Protein AF-A0A6C1KF55-F1 (afdb_monomer_lite)

Organism: Xanthobacter autotrophicus (NCBI:txid280)

Secondary structure (DSSP, 8-state):
-----------HHHHHHHHHHHHHHHHHHHHHHHHHHHTT--HHHHHHHHHHHHHHHHHHHH-HHHHHHHHHHHHHHHHTTTTS-TT---

Radius of gyration: 19.63 Å; chains: 1; bounding box: 61×54×32 Å

Foldseek 3Di:
DDDDDDPPCPDCVVVVVVVVVVVVVVVVVVVVLVVCVVVVDDNVVVVVVVVVVVLVVCCVVPNDVVSVVVVVVVVVCVVVCVVPPPPDPD

Sequence (90 aa):
MSTLPTPAIALPEIADMAADDRHAALTYLNDAWVEAVREGLDEDCLVQAALFTALRSLVATYGETASAEYMARVAERVAAGDYTIAGLTH

pLDDT: mean 82.58, std 17.05, range [42.0, 97.19]

Structure (mmCIF, N/CA/C/O backbone):
data_AF-A0A6C1KF55-F1
#
_entry.id   AF-A0A6C1KF55-F1
#
loop_
_atom_site.group_PDB
_atom_site.id
_atom_site.type_symbol
_atom_site.label_atom_id
_atom_site.label_alt_id
_atom_site.label_comp_id
_atom_site.label_asym_id
_atom_site.label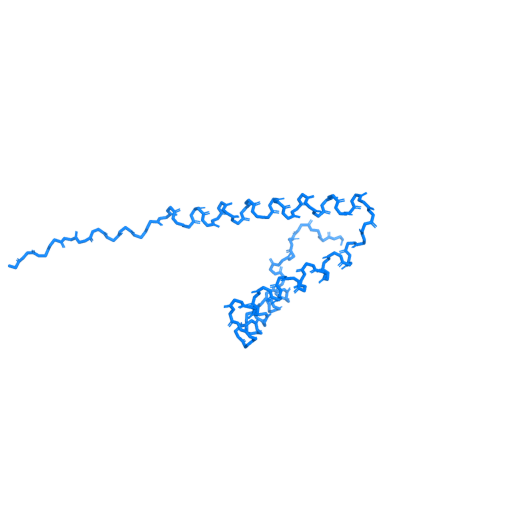_entity_id
_atom_site.label_seq_id
_atom_site.pdbx_PDB_ins_code
_atom_site.Cartn_x
_atom_site.Cartn_y
_atom_site.Cartn_z
_atom_site.occupancy
_atom_site.B_iso_or_equiv
_atom_site.auth_seq_id
_atom_site.auth_comp_id
_atom_site.auth_asym_id
_atom_site.auth_atom_id
_atom_site.pdbx_PDB_model_num
ATOM 1 N N . MET A 1 1 ? -42.609 32.709 1.973 1.00 50.19 1 MET A N 1
ATOM 2 C CA . MET A 1 1 ? -42.438 31.246 1.875 1.00 50.19 1 MET A CA 1
ATOM 3 C C . MET A 1 1 ? -42.144 30.893 0.423 1.00 50.19 1 MET A C 1
ATOM 5 O O . MET A 1 1 ? -43.065 30.633 -0.332 1.00 50.19 1 MET A O 1
ATOM 9 N N . SER A 1 2 ? -40.878 30.985 0.012 1.00 42.00 2 SER A N 1
ATOM 10 C CA . SER A 1 2 ? -40.412 30.417 -1.256 1.00 42.00 2 SER A CA 1
ATOM 11 C C . SER A 1 2 ? -38.938 30.080 -1.079 1.00 42.00 2 SER A C 1
ATOM 13 O O . SER A 1 2 ? -38.080 30.959 -1.041 1.00 42.00 2 SER A O 1
ATOM 15 N N . THR A 1 3 ? -38.682 28.811 -0.797 1.00 56.00 3 THR A N 1
ATOM 16 C CA . THR A 1 3 ? -37.352 28.218 -0.715 1.00 56.00 3 THR A CA 1
ATOM 17 C C . THR A 1 3 ? -36.766 28.173 -2.119 1.00 56.00 3 THR A C 1
ATOM 19 O O . THR A 1 3 ? -37.353 27.556 -3.008 1.00 56.00 3 THR A O 1
ATOM 22 N N . LEU A 1 4 ? -35.623 28.824 -2.326 1.00 56.47 4 LEU A N 1
ATOM 23 C CA . LEU A 1 4 ? -34.803 28.566 -3.506 1.00 56.47 4 LEU A CA 1
ATOM 24 C C . LEU A 1 4 ? -34.363 27.090 -3.477 1.00 56.47 4 LEU A C 1
ATOM 26 O O . LEU A 1 4 ? -33.967 26.613 -2.410 1.00 56.47 4 LEU A O 1
ATOM 30 N N . PRO A 1 5 ? -34.425 26.354 -4.598 1.00 59.16 5 PRO A N 1
ATOM 31 C CA . PRO A 1 5 ? -33.823 25.036 -4.671 1.00 59.16 5 PRO A CA 1
ATOM 32 C C . PRO A 1 5 ? -32.303 25.208 -4.704 1.00 59.16 5 PRO A C 1
ATOM 34 O O . PRO A 1 5 ? -31.749 25.739 -5.664 1.00 59.16 5 PRO A O 1
ATOM 37 N N . THR A 1 6 ? -31.619 24.767 -3.652 1.00 55.22 6 THR A N 1
ATOM 38 C CA . THR A 1 6 ? -30.180 24.507 -3.723 1.00 55.22 6 THR A CA 1
ATOM 39 C C . THR A 1 6 ? -29.967 23.434 -4.791 1.00 55.22 6 THR A C 1
ATOM 41 O O . THR A 1 6 ? -30.525 22.343 -4.640 1.00 55.22 6 THR A O 1
ATOM 44 N N . PRO A 1 7 ? -29.198 23.675 -5.866 1.00 51.53 7 PRO A N 1
ATOM 45 C CA . PRO A 1 7 ? -28.799 22.579 -6.726 1.00 51.53 7 PRO A CA 1
ATOM 46 C C . PRO A 1 7 ? -27.852 21.697 -5.910 1.00 51.53 7 PRO A C 1
ATOM 48 O O . PRO A 1 7 ? -26.778 22.125 -5.488 1.00 51.53 7 PRO A O 1
ATOM 51 N N . ALA A 1 8 ? -28.286 20.467 -5.644 1.00 57.94 8 ALA A N 1
ATOM 52 C CA . ALA A 1 8 ? -27.439 19.403 -5.136 1.00 57.94 8 ALA A CA 1
ATOM 53 C C . ALA A 1 8 ? -26.440 19.028 -6.236 1.00 57.94 8 ALA A C 1
ATOM 55 O O . ALA A 1 8 ? -26.635 18.064 -6.972 1.00 57.94 8 ALA A O 1
ATOM 56 N N . ILE A 1 9 ? -25.389 19.831 -6.389 1.00 52.22 9 ILE A N 1
ATOM 57 C CA . ILE A 1 9 ? -24.262 19.486 -7.242 1.00 52.22 9 ILE A CA 1
ATOM 58 C C . ILE A 1 9 ? -23.335 18.580 -6.422 1.00 52.22 9 ILE A C 1
ATOM 60 O O . ILE A 1 9 ? -22.311 19.006 -5.898 1.00 52.22 9 ILE A O 1
ATOM 64 N N . ALA A 1 10 ? -23.731 17.321 -6.246 1.00 58.31 10 ALA A N 1
ATOM 65 C CA . ALA A 1 10 ? -22.784 16.273 -5.888 1.00 58.31 10 ALA A CA 1
ATOM 66 C C . ALA A 1 10 ? -22.037 15.906 -7.181 1.00 58.31 10 ALA A C 1
ATOM 68 O O . ALA A 1 10 ? -22.525 15.111 -7.982 1.00 58.31 10 ALA A O 1
ATOM 69 N N . LEU A 1 11 ? -20.932 16.610 -7.446 1.00 48.88 11 LEU A N 1
ATOM 70 C CA . LEU A 1 11 ? -20.222 16.585 -8.725 1.00 48.88 11 LEU A CA 1
ATOM 71 C C . LEU A 1 11 ? -19.534 15.229 -8.981 1.00 48.88 11 LEU A C 1
ATOM 73 O O . LEU A 1 11 ? -18.662 14.851 -8.196 1.00 48.88 11 LEU A O 1
ATOM 77 N N . PRO A 1 12 ? -19.816 14.546 -10.110 1.00 57.00 12 PRO A N 1
ATOM 78 C CA . PRO A 1 12 ? -19.006 13.420 -10.595 1.00 57.00 12 PRO A CA 1
ATOM 79 C C . PRO A 1 12 ? -17.525 13.791 -10.832 1.00 57.00 12 PRO A C 1
ATOM 81 O O . PRO A 1 12 ? -16.670 12.915 -10.831 1.00 57.00 12 PRO A O 1
ATOM 84 N N . GLU A 1 13 ? -17.214 15.084 -10.939 1.00 55.09 13 GLU A N 1
ATOM 85 C CA . GLU A 1 13 ? -15.874 15.662 -11.121 1.00 55.09 13 GLU A CA 1
ATOM 86 C C . GLU A 1 13 ? -14.887 15.325 -9.982 1.00 55.09 13 GLU A C 1
ATOM 88 O O . GLU A 1 13 ? -13.701 15.138 -10.228 1.00 55.09 13 GLU A O 1
ATOM 93 N N . ILE A 1 14 ? -15.362 15.165 -8.737 1.00 56.72 14 ILE A N 1
ATOM 94 C CA . ILE A 1 14 ? -14.495 14.781 -7.602 1.00 56.72 14 ILE A CA 1
ATOM 95 C C . ILE A 1 14 ? -14.096 13.300 -7.692 1.00 56.72 14 ILE A C 1
ATOM 97 O O . ILE A 1 14 ? -12.975 12.933 -7.347 1.00 56.72 14 ILE A O 1
ATOM 101 N N . ALA A 1 15 ? -15.017 12.442 -8.140 1.00 62.28 15 ALA A N 1
ATOM 102 C CA . ALA A 1 15 ? -14.756 11.013 -8.289 1.00 62.28 15 ALA A CA 1
ATOM 103 C C . ALA A 1 15 ? -13.821 10.730 -9.473 1.00 62.28 15 ALA A C 1
ATOM 105 O O . ALA A 1 15 ? -12.978 9.843 -9.364 1.00 62.28 15 ALA A O 1
ATOM 106 N N . ASP A 1 16 ? -13.955 11.503 -10.554 1.00 66.56 16 ASP A N 1
ATOM 107 C CA . ASP A 1 16 ? -13.092 11.430 -11.736 1.00 66.56 16 ASP A CA 1
ATOM 108 C C . ASP A 1 16 ? -11.659 11.865 -11.396 1.00 66.56 16 ASP A C 1
ATOM 110 O O . ASP A 1 16 ? -10.717 11.106 -11.593 1.00 66.56 16 ASP A O 1
ATOM 114 N N . MET A 1 17 ? -11.496 13.001 -10.709 1.00 60.25 17 MET A N 1
ATOM 115 C CA . MET A 1 17 ? -10.179 13.477 -10.268 1.00 60.25 17 MET A CA 1
ATOM 116 C C . MET A 1 17 ? -9.505 12.515 -9.274 1.00 60.25 17 MET A C 1
ATOM 118 O O . MET A 1 17 ? -8.315 12.244 -9.381 1.00 60.25 17 MET A O 1
ATOM 122 N N . ALA A 1 18 ? -10.262 11.924 -8.341 1.00 68.50 18 ALA A N 1
ATOM 123 C CA . ALA A 1 18 ? -9.725 10.910 -7.431 1.00 68.50 18 ALA A CA 1
ATOM 124 C C . ALA A 1 18 ? -9.361 9.592 -8.144 1.00 68.50 18 ALA A C 1
ATOM 126 O O . ALA A 1 18 ? -8.475 8.861 -7.687 1.00 68.50 18 ALA A O 1
ATOM 127 N N . ALA A 1 19 ? -10.054 9.257 -9.237 1.00 72.56 19 ALA A N 1
ATOM 128 C CA . ALA A 1 19 ? -9.689 8.133 -10.089 1.00 72.56 19 ALA A CA 1
ATOM 129 C C . ALA A 1 19 ? -8.408 8.449 -10.874 1.00 72.56 19 ALA A C 1
ATOM 131 O O . ALA A 1 19 ? -7.503 7.616 -10.884 1.00 72.56 19 ALA A O 1
ATOM 132 N N . ASP A 1 20 ? -8.291 9.646 -11.444 1.00 79.00 20 ASP A N 1
ATOM 133 C CA . ASP A 1 20 ? -7.097 10.121 -12.151 1.00 79.00 20 ASP A CA 1
ATOM 134 C C . ASP A 1 20 ? -5.868 10.175 -11.239 1.00 79.00 20 ASP A C 1
ATOM 136 O O . ASP A 1 20 ? -4.822 9.623 -11.588 1.00 79.00 20 ASP A O 1
ATOM 140 N N . ASP A 1 21 ? -6.004 10.722 -10.029 1.00 83.50 21 ASP A N 1
ATOM 141 C CA . ASP A 1 21 ? -4.933 10.752 -9.027 1.00 83.50 21 ASP A CA 1
ATOM 142 C C . ASP A 1 21 ? -4.472 9.335 -8.662 1.00 83.50 21 ASP A C 1
ATOM 144 O O . ASP A 1 21 ? -3.274 9.058 -8.537 1.00 83.50 21 ASP A O 1
ATOM 148 N N . ARG A 1 22 ? -5.419 8.395 -8.531 1.00 82.38 22 ARG A N 1
ATOM 149 C CA . ARG A 1 22 ? -5.101 6.986 -8.276 1.00 82.38 22 ARG A CA 1
ATOM 150 C C . ARG A 1 22 ? -4.371 6.354 -9.459 1.00 82.38 22 ARG A C 1
ATOM 152 O O . ARG A 1 22 ? -3.395 5.640 -9.234 1.00 82.38 22 ARG A O 1
ATOM 159 N N . HIS A 1 23 ? -4.813 6.589 -10.693 1.00 85.19 23 HIS A N 1
ATOM 160 C CA . HIS A 1 23 ? -4.142 6.065 -11.886 1.00 85.19 23 HIS A CA 1
ATOM 161 C C . HIS A 1 23 ? -2.725 6.631 -12.033 1.00 85.19 23 HIS A C 1
ATOM 163 O O . HIS A 1 23 ? -1.791 5.877 -12.324 1.00 85.19 23 HIS A O 1
ATOM 169 N N . ALA A 1 24 ? -2.541 7.926 -11.776 1.00 90.62 24 ALA A N 1
ATOM 170 C CA . ALA A 1 24 ? -1.234 8.572 -11.799 1.00 90.62 24 ALA A CA 1
ATOM 171 C C . ALA A 1 24 ? -0.292 7.976 -10.740 1.00 90.62 24 ALA A C 1
ATOM 173 O O . ALA A 1 24 ? 0.842 7.614 -11.055 1.00 90.62 24 ALA A O 1
ATOM 174 N N . ALA A 1 25 ? -0.774 7.794 -9.505 1.00 88.81 25 ALA A N 1
ATOM 175 C CA . ALA A 1 25 ? 0.002 7.167 -8.438 1.00 88.81 25 ALA A CA 1
ATOM 176 C C . ALA A 1 25 ? 0.382 5.714 -8.770 1.00 88.81 25 ALA A C 1
ATOM 178 O O . ALA A 1 25 ? 1.525 5.317 -8.554 1.00 88.81 25 ALA A O 1
ATOM 179 N N . LEU A 1 26 ? -0.548 4.929 -9.327 1.00 88.62 26 LEU A N 1
ATOM 180 C CA . LEU A 1 26 ? -0.270 3.555 -9.759 1.00 88.62 26 LEU A CA 1
ATOM 181 C C . LEU A 1 26 ? 0.772 3.505 -10.877 1.00 88.62 26 LEU A C 1
ATOM 183 O O . LEU A 1 26 ? 1.657 2.658 -10.831 1.00 88.62 26 LEU A O 1
ATOM 187 N N . THR A 1 27 ? 0.699 4.424 -11.839 1.00 92.00 27 THR A N 1
ATOM 188 C CA . THR A 1 27 ? 1.689 4.524 -12.922 1.00 92.00 27 THR A CA 1
ATOM 189 C C . THR A 1 27 ? 3.074 4.821 -12.354 1.00 92.00 27 THR A C 1
ATOM 191 O O . THR A 1 27 ? 4.022 4.097 -12.638 1.00 92.00 27 THR A O 1
ATOM 194 N N . TYR A 1 28 ? 3.176 5.810 -11.460 1.00 94.06 28 TYR A N 1
ATOM 195 C CA . TYR A 1 28 ? 4.438 6.153 -10.803 1.00 94.06 28 TYR A CA 1
ATOM 196 C C . TYR A 1 28 ? 5.029 4.976 -10.011 1.00 94.06 28 TYR A C 1
ATOM 198 O O . TYR A 1 28 ? 6.227 4.705 -10.086 1.00 94.06 28 TYR A O 1
ATOM 206 N N . LEU A 1 29 ? 4.189 4.259 -9.258 1.00 91.94 29 LEU A N 1
ATOM 207 C CA . LEU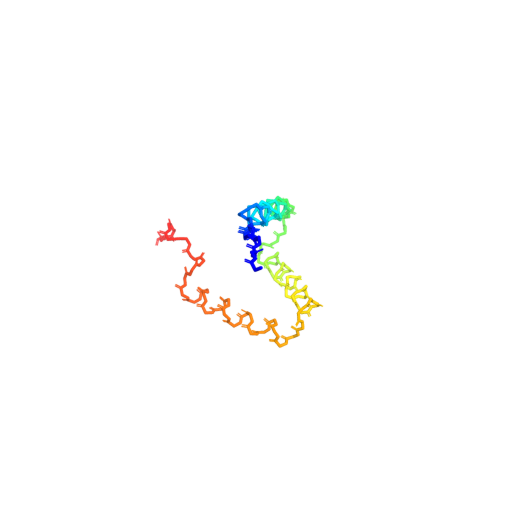 A 1 29 ? 4.619 3.080 -8.507 1.00 91.94 29 LEU A CA 1
ATOM 208 C C . LEU A 1 29 ? 5.057 1.941 -9.431 1.00 91.94 29 LEU A C 1
ATOM 210 O O . LEU A 1 29 ? 6.058 1.296 -9.137 1.00 91.94 29 LEU A O 1
ATOM 214 N N . ASN A 1 30 ? 4.349 1.710 -10.539 1.00 92.62 30 ASN A N 1
ATOM 215 C CA . ASN A 1 30 ? 4.712 0.698 -11.529 1.00 92.62 30 ASN A CA 1
ATOM 216 C C . ASN A 1 30 ? 6.063 1.002 -12.183 1.00 92.62 30 ASN A C 1
ATOM 218 O O . ASN A 1 30 ? 6.897 0.110 -12.297 1.00 92.62 30 ASN A O 1
ATOM 222 N N . ASP A 1 31 ? 6.304 2.253 -12.568 1.00 95.31 31 ASP A N 1
ATOM 223 C CA . ASP A 1 31 ? 7.575 2.646 -13.179 1.00 95.31 31 ASP A CA 1
ATOM 224 C C . ASP A 1 31 ? 8.736 2.437 -12.197 1.00 95.31 31 ASP A C 1
ATOM 22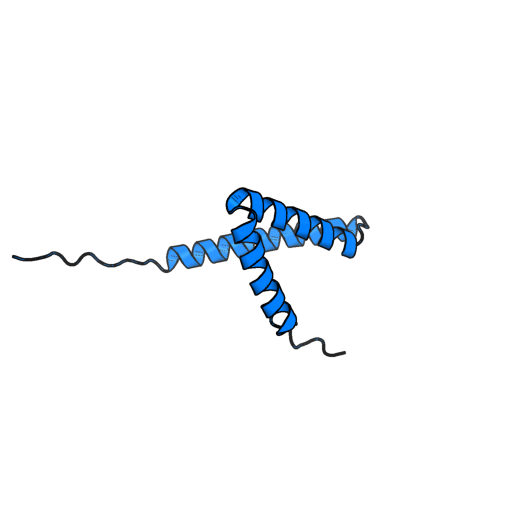6 O O . ASP A 1 31 ? 9.745 1.822 -12.543 1.00 95.31 31 ASP A O 1
ATOM 230 N N . ALA A 1 32 ? 8.562 2.847 -10.935 1.00 94.19 32 ALA A N 1
ATOM 231 C CA . ALA A 1 32 ? 9.539 2.579 -9.880 1.00 94.19 32 ALA A CA 1
ATOM 232 C C . ALA A 1 32 ? 9.757 1.071 -9.651 1.00 94.19 32 ALA A C 1
ATOM 234 O O . ALA A 1 32 ? 10.877 0.644 -9.371 1.00 94.19 32 ALA A O 1
ATOM 235 N N . TRP A 1 33 ? 8.703 0.262 -9.791 1.00 94.75 33 TRP A N 1
ATOM 236 C CA . TRP A 1 33 ? 8.770 -1.194 -9.665 1.00 94.75 33 TRP A CA 1
ATOM 237 C C . TRP A 1 33 ? 9.595 -1.832 -10.780 1.00 94.75 33 TRP A C 1
ATOM 239 O O . TRP A 1 33 ? 10.497 -2.626 -10.512 1.00 94.75 33 TRP A O 1
ATOM 249 N N . VAL A 1 34 ? 9.317 -1.459 -12.031 1.00 95.94 34 VAL A N 1
ATOM 250 C CA . VAL A 1 34 ? 10.040 -1.952 -13.210 1.00 95.94 34 VAL A CA 1
ATOM 251 C C . VAL A 1 34 ? 11.522 -1.606 -13.107 1.00 95.94 34 VAL A C 1
ATOM 253 O O . VAL A 1 34 ? 12.370 -2.464 -13.350 1.00 95.94 34 VAL A O 1
ATOM 256 N N . GLU A 1 35 ? 11.843 -0.379 -12.698 1.00 95.75 35 GLU A N 1
ATOM 257 C CA . GLU A 1 35 ? 13.227 0.052 -12.499 1.00 95.75 35 GLU A CA 1
ATOM 258 C C . GLU A 1 35 ? 13.922 -0.731 -11.379 1.00 95.75 35 GLU A C 1
ATOM 260 O O . GLU A 1 35 ? 15.031 -1.224 -11.580 1.00 95.75 35 GLU A O 1
ATOM 265 N N . ALA A 1 36 ? 13.257 -0.936 -10.239 1.00 94.25 36 ALA A N 1
ATOM 266 C CA . ALA A 1 36 ? 13.805 -1.719 -9.134 1.00 94.25 36 ALA A CA 1
ATOM 267 C C . ALA A 1 36 ? 14.143 -3.161 -9.557 1.00 94.25 36 ALA A C 1
ATOM 269 O O . ALA A 1 36 ? 15.251 -3.648 -9.314 1.00 94.25 36 ALA A O 1
ATOM 270 N N . VAL A 1 37 ? 13.223 -3.834 -10.253 1.00 95.12 37 VAL A N 1
ATOM 271 C CA . VAL A 1 37 ? 13.457 -5.192 -10.772 1.00 95.12 37 VAL A CA 1
ATOM 272 C C . VAL A 1 37 ? 14.580 -5.195 -11.817 1.00 95.12 37 VAL A C 1
ATOM 274 O O . VAL A 1 37 ? 15.426 -6.091 -11.819 1.00 95.12 37 VAL A O 1
ATOM 277 N N . ARG A 1 38 ? 14.658 -4.165 -12.671 1.00 95.88 38 ARG A N 1
ATOM 278 C CA . ARG A 1 38 ? 15.740 -3.996 -13.659 1.00 95.88 38 ARG A CA 1
ATOM 279 C C . ARG A 1 38 ? 17.115 -3.825 -13.002 1.00 95.88 38 ARG A C 1
ATOM 281 O O . ARG A 1 38 ? 18.114 -4.265 -13.572 1.00 95.88 38 ARG A O 1
ATOM 288 N N . GLU A 1 39 ? 17.176 -3.215 -11.822 1.00 95.31 39 GLU A N 1
ATOM 289 C CA . GLU A 1 39 ? 18.389 -3.096 -10.999 1.00 95.31 39 GLU A CA 1
ATOM 290 C C . GLU A 1 39 ? 18.765 -4.399 -10.267 1.00 95.31 39 GLU A C 1
ATOM 292 O O . GLU A 1 39 ? 19.843 -4.487 -9.677 1.00 95.31 39 GLU A O 1
ATOM 297 N N . GLY A 1 40 ? 17.925 -5.435 -10.356 1.00 94.50 40 GLY A N 1
ATOM 298 C CA . GLY A 1 40 ? 18.165 -6.749 -9.764 1.00 94.50 40 GLY A CA 1
ATOM 299 C C . GLY A 1 40 ? 17.636 -6.899 -8.339 1.00 94.50 40 GLY A C 1
ATOM 300 O O . GLY A 1 40 ? 18.057 -7.823 -7.640 1.00 94.50 40 GLY A O 1
ATOM 301 N N . LEU A 1 41 ? 16.740 -6.010 -7.892 1.00 95.12 41 LEU A N 1
ATOM 302 C CA . LEU A 1 41 ? 16.007 -6.216 -6.645 1.00 95.12 41 LEU A CA 1
ATOM 303 C C . LEU A 1 41 ? 15.063 -7.410 -6.789 1.00 95.12 41 LEU A C 1
ATOM 305 O O . LEU A 1 41 ? 14.352 -7.552 -7.781 1.00 95.12 41 LEU A O 1
ATOM 309 N N . ASP A 1 42 ? 15.065 -8.252 -5.762 1.00 94.81 42 ASP A N 1
ATOM 310 C CA . ASP A 1 42 ? 14.160 -9.385 -5.657 1.00 94.81 42 ASP A CA 1
ATOM 311 C C . ASP A 1 42 ? 12.711 -8.901 -5.495 1.00 94.81 42 ASP A C 1
ATOM 313 O O . ASP A 1 42 ? 12.414 -8.046 -4.653 1.00 94.81 42 ASP A O 1
ATOM 317 N N . GLU A 1 43 ? 11.813 -9.442 -6.316 1.00 91.38 43 GLU A N 1
ATOM 318 C CA . GLU A 1 43 ? 10.423 -8.992 -6.382 1.00 91.38 43 GLU A CA 1
ATOM 319 C C . GLU A 1 43 ? 9.677 -9.290 -5.075 1.00 91.38 43 GLU A C 1
ATOM 321 O O . GLU A 1 43 ? 8.946 -8.433 -4.575 1.00 91.38 43 GLU A O 1
ATOM 326 N N . ASP A 1 44 ? 9.944 -10.438 -4.447 1.00 93.75 44 ASP A N 1
ATOM 327 C CA . ASP A 1 44 ? 9.360 -10.791 -3.150 1.00 93.75 44 ASP A CA 1
ATOM 328 C C . ASP A 1 44 ? 9.782 -9.792 -2.061 1.00 93.75 44 ASP A C 1
ATOM 330 O O . ASP A 1 44 ? 8.952 -9.320 -1.273 1.00 93.75 44 ASP A O 1
ATOM 334 N N . CYS A 1 45 ? 11.060 -9.398 -2.044 1.00 93.69 45 CYS A N 1
ATOM 335 C CA . CYS A 1 45 ? 11.555 -8.345 -1.154 1.00 93.69 45 CYS A CA 1
ATOM 336 C C . CYS A 1 45 ? 10.844 -7.003 -1.393 1.00 93.69 45 CYS A C 1
ATOM 338 O O . CYS A 1 45 ? 10.501 -6.302 -0.432 1.00 93.69 45 CYS A O 1
ATOM 340 N N . LEU A 1 46 ? 10.599 -6.648 -2.656 1.00 94.19 46 LEU A N 1
ATOM 341 C CA . LEU A 1 46 ? 9.936 -5.402 -3.032 1.00 94.19 46 LEU A CA 1
ATOM 342 C C . LEU A 1 46 ? 8.466 -5.377 -2.582 1.00 94.19 46 LEU A C 1
ATOM 344 O O . LEU A 1 46 ? 8.017 -4.376 -2.016 1.00 94.19 46 LEU A O 1
ATOM 348 N N . VAL A 1 47 ? 7.748 -6.499 -2.714 1.00 94.38 47 VAL A N 1
ATOM 349 C CA . VAL A 1 47 ? 6.383 -6.674 -2.181 1.00 94.38 47 VAL A CA 1
ATOM 350 C C . VAL A 1 47 ? 6.336 -6.451 -0.676 1.00 94.38 47 VAL A C 1
ATOM 352 O O . VAL A 1 47 ? 5.502 -5.678 -0.195 1.00 94.38 47 VAL A O 1
ATOM 355 N N . GLN A 1 48 ? 7.240 -7.077 0.077 1.00 94.44 48 GLN A N 1
ATOM 356 C CA . GLN A 1 48 ? 7.270 -6.923 1.535 1.00 94.44 48 GLN A CA 1
ATOM 357 C C . GLN A 1 48 ? 7.544 -5.468 1.944 1.00 94.44 48 GLN A C 1
ATOM 359 O O . GLN A 1 48 ? 6.868 -4.927 2.825 1.00 94.44 48 GLN A O 1
ATOM 364 N N . ALA A 1 49 ? 8.493 -4.806 1.277 1.00 94.81 49 ALA A N 1
ATOM 365 C CA . ALA A 1 49 ? 8.826 -3.409 1.544 1.00 94.81 49 ALA A CA 1
ATOM 366 C C . ALA A 1 49 ? 7.658 -2.458 1.225 1.00 94.81 49 ALA A C 1
ATOM 368 O O . ALA A 1 49 ? 7.346 -1.558 2.019 1.00 94.81 49 ALA A O 1
ATOM 369 N N . ALA A 1 50 ? 6.982 -2.672 0.094 1.00 93.38 50 ALA A N 1
ATOM 370 C CA . ALA A 1 50 ? 5.820 -1.889 -0.307 1.00 93.38 50 ALA A CA 1
ATOM 371 C C . ALA A 1 50 ? 4.657 -2.071 0.678 1.00 93.38 50 ALA A C 1
ATOM 373 O O . ALA A 1 50 ? 4.080 -1.081 1.136 1.00 93.38 50 ALA A O 1
ATOM 374 N N . LEU A 1 51 ? 4.366 -3.314 1.076 1.00 93.81 51 LEU A N 1
ATOM 375 C CA . LEU A 1 51 ? 3.307 -3.612 2.038 1.00 93.81 51 LEU A CA 1
ATOM 376 C C . LEU A 1 51 ? 3.592 -2.971 3.399 1.00 93.81 51 LEU A C 1
ATOM 378 O O . LEU A 1 51 ? 2.718 -2.314 3.962 1.00 93.81 51 LEU A O 1
ATOM 382 N N . PHE A 1 52 ? 4.820 -3.090 3.906 1.00 95.00 52 PHE A N 1
ATOM 383 C CA . PHE A 1 52 ? 5.211 -2.454 5.162 1.00 95.00 52 PHE A CA 1
ATOM 384 C C . PHE A 1 52 ? 5.036 -0.930 5.114 1.00 95.00 52 PHE A C 1
ATOM 386 O O . PHE A 1 52 ? 4.507 -0.324 6.049 1.00 95.00 52 PHE A O 1
ATOM 393 N N . THR A 1 53 ? 5.446 -0.308 4.008 1.00 95.38 53 THR A N 1
ATOM 394 C CA . THR A 1 53 ? 5.319 1.141 3.811 1.00 95.38 53 THR A CA 1
ATOM 395 C C . THR A 1 53 ? 3.853 1.568 3.745 1.00 95.38 53 THR A C 1
ATOM 397 O O . THR A 1 53 ? 3.461 2.535 4.402 1.00 95.38 53 THR A O 1
ATOM 400 N N . ALA A 1 54 ? 3.021 0.825 3.012 1.00 93.56 54 ALA A N 1
ATOM 401 C CA . ALA A 1 54 ? 1.590 1.088 2.908 1.00 93.56 54 ALA A CA 1
ATOM 402 C C . ALA A 1 54 ? 0.881 0.945 4.265 1.00 93.56 54 ALA A C 1
ATOM 404 O O . ALA A 1 54 ? 0.129 1.838 4.661 1.00 93.56 54 ALA A O 1
ATOM 405 N N . LEU A 1 55 ? 1.163 -0.128 5.012 1.00 95.12 55 LEU A N 1
ATOM 406 C CA . LEU A 1 55 ? 0.586 -0.368 6.338 1.00 95.12 55 LEU A CA 1
ATOM 407 C C . LEU A 1 55 ? 1.006 0.703 7.345 1.00 95.12 55 LEU A C 1
ATOM 409 O O . LEU A 1 55 ? 0.160 1.222 8.070 1.00 95.12 55 LEU A O 1
ATOM 413 N N . ARG A 1 56 ? 2.285 1.099 7.353 1.00 97.06 56 ARG A N 1
ATOM 414 C CA . ARG A 1 56 ? 2.766 2.204 8.196 1.00 97.06 56 ARG A CA 1
ATOM 415 C C . ARG A 1 56 ? 1.988 3.490 7.916 1.00 97.06 56 ARG A C 1
ATOM 417 O O . ARG A 1 56 ? 1.582 4.164 8.858 1.00 97.06 56 ARG A O 1
ATOM 424 N N . SER A 1 57 ? 1.787 3.836 6.645 1.00 95.19 57 SER A N 1
ATOM 425 C CA . SER A 1 57 ? 1.036 5.037 6.260 1.00 95.19 57 SER A CA 1
ATOM 426 C C . SER A 1 57 ? -0.437 4.950 6.664 1.00 95.19 57 SER A C 1
ATOM 428 O O . SER A 1 57 ? -1.004 5.942 7.127 1.00 95.19 57 SER A O 1
ATOM 430 N N . LEU A 1 58 ? -1.044 3.763 6.553 1.00 93.94 58 LEU A N 1
ATOM 431 C CA . LEU A 1 58 ? -2.415 3.509 6.996 1.00 93.94 58 LEU A CA 1
ATOM 432 C C . LEU A 1 58 ? -2.552 3.738 8.509 1.00 93.94 58 LEU A C 1
ATOM 434 O O . LEU A 1 58 ? -3.386 4.534 8.939 1.00 93.94 58 LEU A O 1
ATOM 438 N N . VAL A 1 59 ? -1.661 3.136 9.300 1.00 97.19 59 VAL A N 1
ATOM 439 C CA . VAL A 1 59 ? -1.628 3.285 10.761 1.00 97.19 59 VAL A CA 1
ATOM 440 C C . VAL A 1 59 ? -1.361 4.731 11.171 1.00 97.19 59 VAL A C 1
ATOM 442 O O . VAL A 1 59 ? -2.026 5.240 12.069 1.00 97.19 59 VAL A O 1
ATOM 445 N N . ALA A 1 60 ? -0.438 5.422 10.502 1.00 96.38 60 ALA A N 1
ATOM 446 C CA . ALA A 1 60 ? -0.142 6.823 10.794 1.00 96.38 60 ALA A CA 1
ATOM 447 C C . ALA A 1 60 ? -1.338 7.754 10.523 1.00 96.38 60 ALA A C 1
ATOM 449 O O . ALA A 1 60 ? -1.512 8.745 11.229 1.00 96.38 60 ALA A O 1
ATOM 450 N N . THR A 1 61 ? -2.162 7.435 9.520 1.00 96.12 61 THR A N 1
ATOM 451 C CA . THR A 1 61 ? -3.304 8.270 9.115 1.00 96.12 61 THR A CA 1
ATOM 452 C C . THR A 1 61 ? -4.570 7.953 9.915 1.00 96.12 61 THR A C 1
ATOM 454 O O . THR A 1 61 ? -5.298 8.867 10.299 1.00 96.12 61 THR A O 1
ATOM 457 N N . TYR A 1 62 ? -4.841 6.670 10.172 1.00 94.12 62 TYR A N 1
ATOM 458 C CA . TYR A 1 62 ? -6.129 6.197 10.700 1.00 94.12 62 TYR A CA 1
ATOM 459 C C . TYR A 1 62 ? -6.029 5.477 12.056 1.00 94.12 62 TYR A C 1
ATOM 461 O O . TYR A 1 62 ? -7.052 5.223 12.691 1.00 94.12 62 TYR A O 1
ATOM 469 N N . GLY A 1 63 ? -4.819 5.162 12.524 1.00 95.50 63 GLY A N 1
ATOM 470 C CA . GLY A 1 63 ? -4.570 4.403 13.750 1.00 95.50 63 GLY A CA 1
ATOM 471 C C . GLY A 1 63 ? -4.591 2.882 13.556 1.00 95.50 63 GLY A C 1
ATOM 472 O O . GLY A 1 63 ? -5.096 2.362 12.560 1.00 95.50 63 GLY A O 1
ATOM 473 N N . GLU A 1 64 ? -4.040 2.160 14.535 1.00 95.19 64 GLU A N 1
ATOM 474 C CA . GLU A 1 64 ? -3.845 0.698 14.500 1.00 95.19 64 GLU A CA 1
ATOM 475 C C . GLU A 1 64 ? -5.161 -0.078 14.339 1.00 95.19 64 GLU A C 1
ATOM 477 O O . GLU A 1 64 ? -5.282 -0.921 13.454 1.00 95.19 64 GLU A O 1
ATOM 482 N N . THR A 1 65 ? -6.184 0.233 15.145 1.00 95.81 65 THR A N 1
ATOM 483 C CA . THR A 1 65 ? -7.453 -0.515 15.140 1.00 95.81 65 THR A CA 1
ATOM 484 C C . THR A 1 65 ? -8.194 -0.392 13.809 1.00 95.81 65 THR A C 1
ATOM 486 O O . THR A 1 65 ? -8.575 -1.403 13.224 1.00 95.81 65 THR A O 1
ATOM 489 N N . ALA A 1 66 ? -8.351 0.830 13.288 1.00 93.88 66 ALA A N 1
ATOM 490 C CA . ALA A 1 66 ? -9.026 1.056 12.009 1.00 93.88 66 ALA A CA 1
ATOM 491 C C . ALA A 1 66 ? -8.254 0.419 10.839 1.00 93.88 66 ALA A C 1
ATOM 493 O O . ALA A 1 66 ? -8.850 -0.134 9.914 1.00 93.88 66 ALA A O 1
ATOM 494 N N . SER A 1 67 ? -6.920 0.449 10.909 1.00 94.25 67 SER A N 1
ATOM 495 C CA . SER A 1 67 ? -6.046 -0.201 9.930 1.00 94.25 67 SER A CA 1
ATOM 496 C C . SER A 1 67 ? -6.198 -1.722 9.949 1.00 94.25 67 SER A C 1
ATOM 498 O O . SER A 1 67 ? -6.301 -2.342 8.890 1.00 94.25 67 SER A O 1
ATOM 500 N N . ALA A 1 68 ? -6.270 -2.329 11.136 1.00 95.06 68 ALA A N 1
ATOM 501 C CA . ALA A 1 68 ? -6.469 -3.766 11.295 1.00 95.06 68 ALA A CA 1
ATOM 502 C C . ALA A 1 68 ? -7.834 -4.225 10.755 1.00 95.06 68 ALA A C 1
ATOM 504 O O . ALA A 1 68 ? -7.906 -5.211 10.021 1.00 95.06 68 ALA A O 1
ATOM 505 N N . GLU A 1 69 ? -8.907 -3.485 11.051 1.00 96.12 69 GLU A N 1
ATOM 506 C CA . GLU A 1 69 ? -10.247 -3.765 10.512 1.00 96.12 69 GLU A CA 1
ATOM 507 C C . GLU A 1 69 ? -10.287 -3.662 8.982 1.00 96.12 69 GLU A C 1
ATOM 509 O O . GLU A 1 69 ? -10.883 -4.507 8.309 1.00 96.12 69 GLU A O 1
ATOM 514 N N . TYR A 1 70 ? -9.622 -2.652 8.415 1.00 93.44 70 TYR A N 1
ATOM 515 C CA . TYR A 1 70 ? -9.489 -2.518 6.967 1.00 93.44 70 TYR A CA 1
ATOM 516 C C . TYR A 1 70 ? -8.747 -3.716 6.359 1.00 93.44 70 TYR A C 1
ATOM 518 O O . TYR A 1 70 ? -9.219 -4.309 5.387 1.00 93.44 70 TYR A O 1
ATOM 526 N N . MET A 1 71 ? -7.625 -4.121 6.958 1.00 94.69 71 MET A N 1
ATOM 527 C CA . MET A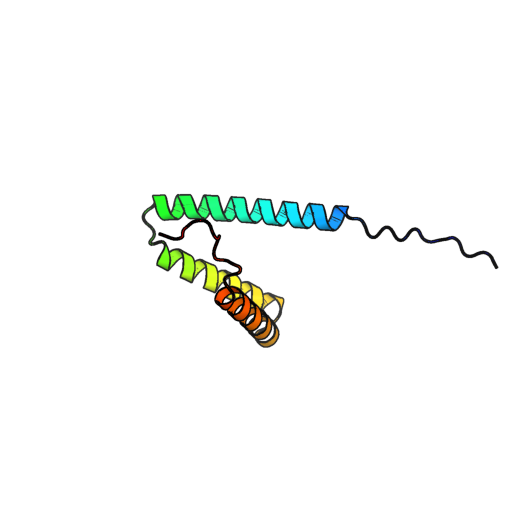 1 71 ? -6.832 -5.249 6.468 1.00 94.69 71 MET A CA 1
ATOM 528 C C . MET A 1 71 ? -7.557 -6.591 6.568 1.00 94.69 71 MET A C 1
ATOM 530 O O . MET A 1 71 ? -7.381 -7.428 5.683 1.00 94.69 71 MET A O 1
ATOM 534 N N . ALA A 1 72 ? -8.414 -6.788 7.573 1.00 95.56 72 ALA A N 1
ATOM 535 C CA . ALA A 1 72 ? -9.257 -7.979 7.660 1.00 95.56 72 ALA A CA 1
ATOM 536 C C . ALA A 1 72 ? -10.168 -8.116 6.425 1.00 95.56 72 ALA A C 1
ATOM 538 O O . ALA A 1 72 ? -10.226 -9.179 5.810 1.00 95.56 72 ALA A O 1
ATOM 539 N N . ARG A 1 73 ? -10.790 -7.015 5.983 1.00 94.06 73 ARG A N 1
ATOM 540 C CA . ARG A 1 73 ? -11.615 -6.998 4.760 1.00 94.06 73 ARG A CA 1
ATOM 541 C C . ARG A 1 73 ? -10.797 -7.217 3.492 1.00 94.06 73 ARG A C 1
ATOM 543 O O . ARG A 1 73 ? -11.259 -7.871 2.562 1.00 94.06 73 ARG A O 1
ATOM 550 N N . VAL A 1 74 ? -9.581 -6.671 3.431 1.00 92.75 74 VAL A N 1
ATOM 551 C CA . VAL A 1 74 ? -8.667 -6.935 2.307 1.00 92.75 74 VAL A CA 1
ATOM 552 C C . VAL A 1 74 ? -8.347 -8.428 2.230 1.00 92.75 74 VAL A C 1
ATOM 554 O O . VAL A 1 74 ? -8.419 -9.000 1.146 1.00 92.75 74 VAL A O 1
ATOM 557 N N . ALA A 1 75 ? -8.066 -9.073 3.364 1.00 92.75 75 ALA A N 1
ATOM 558 C CA . ALA A 1 75 ? -7.798 -10.508 3.414 1.00 92.75 75 ALA A CA 1
ATOM 559 C C . ALA A 1 75 ? -8.999 -11.344 2.938 1.00 92.75 75 ALA A C 1
ATOM 561 O O . ALA A 1 75 ? -8.813 -12.273 2.153 1.00 92.75 75 ALA A O 1
ATOM 562 N N . GLU A 1 76 ? -10.224 -10.983 3.337 1.00 94.31 76 GLU A N 1
ATOM 563 C CA . GLU A 1 76 ? -11.453 -11.626 2.845 1.00 94.31 76 GLU A CA 1
ATOM 564 C C . GLU A 1 76 ? -11.564 -11.551 1.316 1.00 94.31 76 GLU A C 1
ATOM 566 O O . GLU A 1 76 ? -11.836 -12.556 0.662 1.00 94.31 76 GLU A O 1
ATOM 571 N N . ARG A 1 77 ? -11.287 -10.382 0.730 1.00 90.81 77 ARG A N 1
ATOM 572 C CA . ARG A 1 77 ? -11.325 -10.180 -0.727 1.00 90.81 77 ARG A CA 1
ATOM 573 C C . ARG A 1 77 ? -10.235 -10.951 -1.469 1.00 90.81 77 ARG A C 1
ATOM 575 O O . ARG A 1 77 ? -10.489 -11.508 -2.533 1.00 90.81 77 ARG A O 1
ATOM 582 N N . VAL A 1 78 ? -9.027 -11.016 -0.907 1.00 90.38 78 VAL A N 1
ATOM 583 C CA . VAL A 1 78 ? -7.942 -11.851 -1.448 1.00 90.38 78 VAL A CA 1
ATOM 584 C C . VAL A 1 78 ? -8.353 -13.322 -1.449 1.00 90.38 78 VAL A C 1
ATOM 586 O O . VAL A 1 78 ? -8.213 -13.984 -2.474 1.00 90.38 78 VAL A O 1
ATOM 589 N N . ALA A 1 79 ? -8.922 -13.817 -0.347 1.00 88.75 79 ALA A N 1
ATOM 590 C CA . ALA A 1 79 ? -9.406 -15.193 -0.250 1.00 88.75 79 ALA A CA 1
ATOM 591 C C . ALA A 1 79 ? -10.583 -15.483 -1.198 1.00 88.75 79 ALA A C 1
ATOM 593 O O . ALA A 1 79 ? -10.715 -16.605 -1.683 1.00 88.75 79 ALA A O 1
ATOM 594 N N . ALA A 1 80 ? -11.411 -14.477 -1.492 1.00 90.38 80 ALA A N 1
ATOM 595 C CA . ALA A 1 80 ? -12.483 -14.568 -2.482 1.00 90.38 80 ALA A CA 1
ATOM 596 C C . ALA A 1 80 ? -11.975 -14.612 -3.938 1.00 90.38 80 ALA A C 1
ATOM 598 O O . ALA A 1 80 ? -12.752 -14.919 -4.840 1.00 90.38 80 ALA A O 1
ATOM 599 N N . GLY A 1 81 ? -10.686 -14.339 -4.175 1.00 87.38 81 GLY A N 1
ATOM 600 C CA . GLY A 1 81 ? -10.097 -14.311 -5.513 1.00 87.38 81 GLY A CA 1
ATOM 601 C C . GLY A 1 81 ? -10.336 -13.004 -6.272 1.00 87.38 81 GLY A C 1
ATOM 602 O O . GLY A 1 81 ? -10.063 -12.957 -7.467 1.00 87.38 81 GLY A O 1
ATOM 603 N N . ASP A 1 82 ? -10.775 -11.927 -5.606 1.00 84.75 82 ASP A N 1
ATOM 604 C CA . ASP A 1 82 ? -11.060 -10.619 -6.234 1.00 84.75 82 ASP A CA 1
ATOM 605 C C . ASP A 1 82 ? -9.854 -10.023 -6.980 1.00 84.75 82 ASP A C 1
ATOM 607 O O . ASP A 1 82 ? -10.005 -9.164 -7.84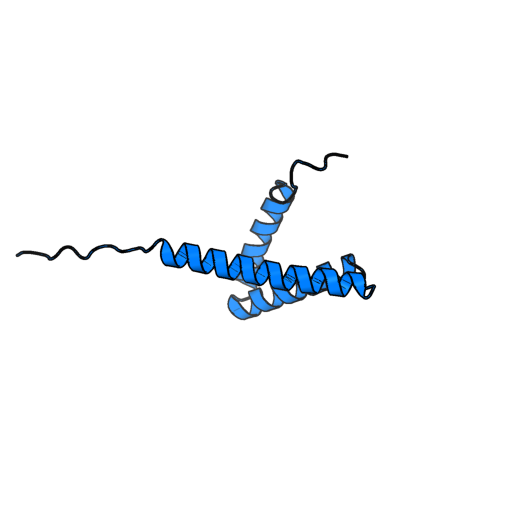8 1.00 84.75 82 ASP A O 1
ATOM 611 N N . TYR A 1 83 ? -8.649 -10.442 -6.599 1.00 79.56 83 TYR A N 1
ATOM 612 C CA . TYR A 1 83 ? -7.383 -9.974 -7.159 1.00 79.56 83 TYR A CA 1
ATOM 613 C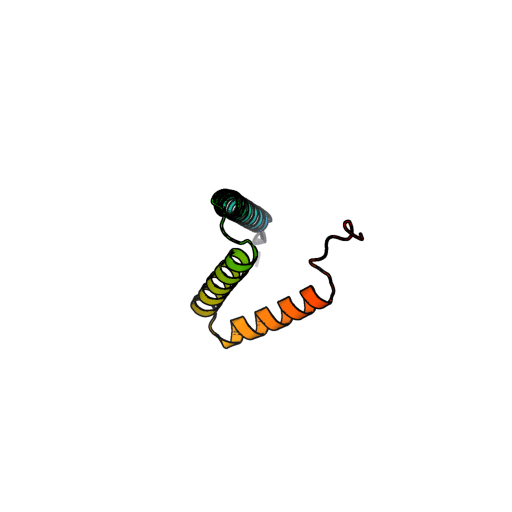 C . TYR A 1 83 ? -6.761 -10.982 -8.131 1.00 79.56 83 TYR A C 1
ATOM 615 O O . TYR A 1 83 ? -5.763 -10.678 -8.784 1.00 79.56 83 TYR A O 1
ATOM 623 N N . THR A 1 84 ? -7.341 -12.178 -8.252 1.00 81.38 84 THR A N 1
ATOM 624 C CA . THR A 1 84 ? -6.948 -13.146 -9.270 1.00 81.38 84 THR A CA 1
ATOM 625 C C . THR A 1 84 ? -7.622 -12.751 -10.576 1.00 81.38 84 THR A C 1
ATOM 627 O O . THR A 1 84 ? -8.820 -12.947 -10.767 1.00 81.38 84 THR A O 1
ATOM 630 N N . ILE A 1 85 ? -6.853 -12.189 -11.506 1.00 72.44 85 ILE A N 1
ATOM 631 C CA . ILE A 1 85 ? -7.347 -11.939 -12.860 1.00 72.44 85 ILE A CA 1
ATOM 632 C C . ILE A 1 85 ? -7.613 -13.312 -13.493 1.00 72.44 85 ILE A C 1
ATOM 634 O O . ILE A 1 85 ? -6.684 -14.096 -13.681 1.00 72.44 85 ILE A O 1
ATOM 638 N N . ALA A 1 86 ? -8.879 -13.615 -13.800 1.00 57.34 86 ALA A N 1
ATOM 639 C CA . ALA A 1 86 ? -9.363 -14.906 -14.313 1.00 57.34 86 ALA A CA 1
ATOM 640 C C . ALA A 1 86 ? -8.882 -15.256 -15.747 1.00 57.34 86 ALA A C 1
ATOM 642 O O . ALA A 1 86 ? -9.629 -15.826 -16.538 1.00 57.34 86 ALA A O 1
ATOM 643 N N . GLY A 1 87 ? -7.647 -14.895 -16.103 1.00 53.44 87 GLY A N 1
ATOM 644 C CA . GLY A 1 87 ? -7.026 -15.129 -17.410 1.00 53.44 87 GLY A CA 1
ATOM 645 C C . GLY A 1 87 ? -5.704 -15.903 -17.376 1.00 53.44 87 GLY A C 1
ATOM 646 O O . GLY A 1 87 ? -5.153 -16.169 -18.437 1.00 53.44 87 GLY A O 1
ATOM 647 N N . LEU A 1 88 ? -5.192 -16.286 -16.204 1.00 53.44 88 LEU A N 1
ATOM 648 C CA . LEU A 1 88 ? -3.983 -17.113 -16.075 1.00 53.44 88 LEU A CA 1
ATOM 649 C C . LEU A 1 88 ? -4.278 -18.357 -15.234 1.00 53.44 88 LEU A C 1
ATOM 651 O O . LEU A 1 88 ? -3.677 -18.604 -14.192 1.00 53.44 88 LEU A O 1
ATOM 655 N N . THR A 1 89 ? -5.245 -19.150 -15.690 1.00 43.94 89 THR A N 1
ATOM 656 C CA . THR A 1 89 ? -5.260 -20.575 -15.359 1.00 43.94 89 THR A CA 1
ATOM 657 C C . THR A 1 89 ? -4.186 -21.219 -16.228 1.00 43.94 89 THR A C 1
ATOM 659 O O . THR A 1 89 ? -4.362 -21.307 -17.443 1.00 43.94 89 THR A O 1
ATOM 662 N N . HIS A 1 90 ? -3.048 -21.566 -15.628 1.00 45.00 90 HIS A N 1
ATOM 663 C CA . HIS A 1 90 ? -2.070 -22.424 -16.288 1.00 45.00 90 HIS A CA 1
ATOM 664 C C . HIS A 1 90 ? -2.552 -23.879 -16.280 1.00 45.00 90 HIS A C 1
ATOM 666 O O . HIS A 1 90 ? -3.203 -24.275 -15.284 1.00 45.00 90 HIS A O 1
#